Protein AF-A0A9D2Q4F7-F1 (afdb_monomer_lite)

Secondary structure (DSSP, 8-state):
-HHHHHHHHHHHHHHHHHHHTS--EEEEEEEETTEEEEEEEESSEEEEEETTTEEEEEETTEEEEEEETTT-S--EEGGG-

Sequence (81 aa):
MLFVVFLGIAVMCVIALLLVNSGQKVKRKISCPEGNFSVHGTKNRFVVKKGQRFVFVVENGQITSVKDRSASSKWIKYGDL

Radius of gyration: 19.46 Å; chains: 1; bounding box: 50×17×56 Å

Organism: NCBI:txid2838752

Foldseek 3Di:
DVVVVVVVVVVVVVVVVVVVPPFAWDWDWDQDPQAIWTWTDGPQWIWIDGPPAKIFIHGNNDTQWIGGPVPDPDIDGPVND

pLDDT: mean 87.62, std 8.8, range [58.75, 95.38]

Structure (mmCIF, N/CA/C/O backbone):
data_AF-A0A9D2Q4F7-F1
#
_entry.id   AF-A0A9D2Q4F7-F1
#
loop_
_atom_site.group_PDB
_atom_site.id
_atom_site.type_symbol
_atom_site.label_atom_id
_atom_site.label_alt_id
_atom_site.label_comp_id
_atom_site.label_asym_id
_atom_site.label_entity_id
_atom_site.label_seq_id
_atom_site.pdbx_PDB_ins_code
_atom_site.Cartn_x
_atom_site.Cartn_y
_atom_site.Cartn_z
_atom_site.occupancy
_atom_site.B_iso_or_equiv
_atom_site.auth_seq_id
_atom_site.auth_comp_id
_atom_site.auth_asym_id
_atom_site.auth_atom_id
_atom_site.pdbx_PDB_model_num
ATOM 1 N N . MET A 1 1 ? 29.819 4.007 -37.136 1.00 74.25 1 MET A N 1
ATOM 2 C CA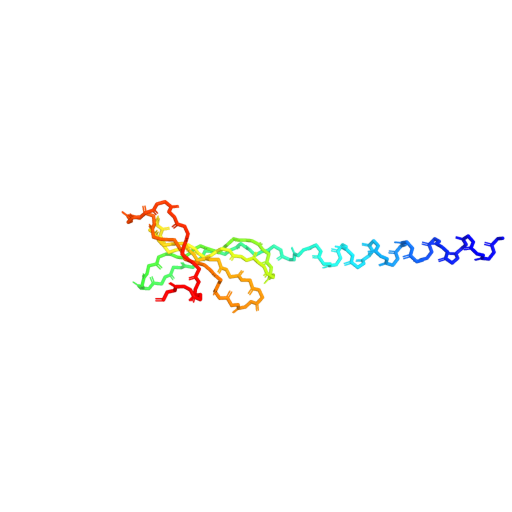 . MET A 1 1 ? 28.369 4.202 -37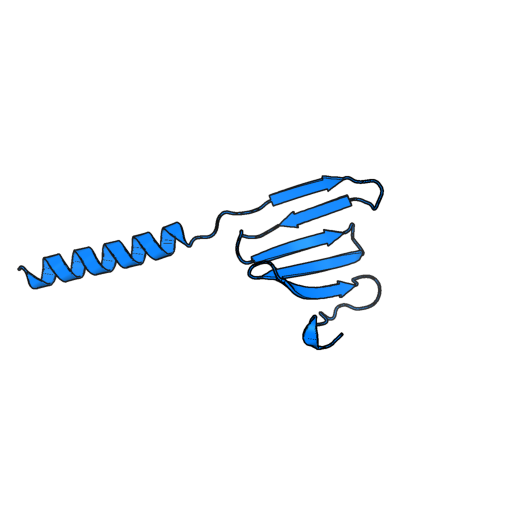.379 1.00 74.25 1 MET A CA 1
ATOM 3 C C . MET A 1 1 ? 27.507 3.106 -36.762 1.00 74.25 1 MET A C 1
ATOM 5 O O . MET A 1 1 ? 26.649 3.437 -35.961 1.00 74.25 1 MET A O 1
ATOM 9 N N . LEU A 1 2 ? 27.756 1.826 -37.050 1.00 84.44 2 LEU A N 1
ATOM 10 C CA . LEU A 1 2 ? 26.935 0.700 -36.569 1.00 84.44 2 LEU A CA 1
ATOM 11 C C . LEU A 1 2 ? 26.795 0.635 -35.029 1.00 84.44 2 LEU A C 1
ATOM 13 O O . LEU A 1 2 ? 25.700 0.457 -34.509 1.00 84.44 2 LEU A O 1
ATOM 17 N N . PHE A 1 3 ? 27.880 0.901 -34.297 1.00 86.25 3 PHE A N 1
ATOM 18 C CA . PHE A 1 3 ? 27.883 0.933 -32.827 1.00 86.25 3 PHE A CA 1
ATOM 19 C C . PHE A 1 3 ? 27.001 2.047 -32.230 1.00 86.25 3 PHE A C 1
ATOM 21 O O . PHE A 1 3 ? 26.352 1.851 -31.208 1.00 86.25 3 PHE A O 1
ATOM 28 N N . VAL A 1 4 ? 26.935 3.206 -32.895 1.00 88.38 4 VAL A N 1
ATOM 29 C CA . VAL A 1 4 ? 26.114 4.353 -32.463 1.00 88.38 4 VAL A CA 1
ATOM 30 C C . VAL A 1 4 ? 24.627 4.043 -32.643 1.00 88.38 4 VAL A C 1
ATOM 32 O O . VAL A 1 4 ? 23.814 4.389 -31.791 1.00 88.38 4 VAL A O 1
ATOM 35 N N . VAL A 1 5 ? 24.280 3.323 -33.714 1.00 91.56 5 VAL A N 1
ATOM 36 C CA . VAL A 1 5 ? 22.909 2.864 -33.973 1.00 91.56 5 VAL A CA 1
ATOM 37 C C . VAL A 1 5 ? 22.467 1.846 -32.916 1.00 91.56 5 VAL A C 1
ATOM 39 O O . VAL A 1 5 ? 21.387 1.991 -32.349 1.00 91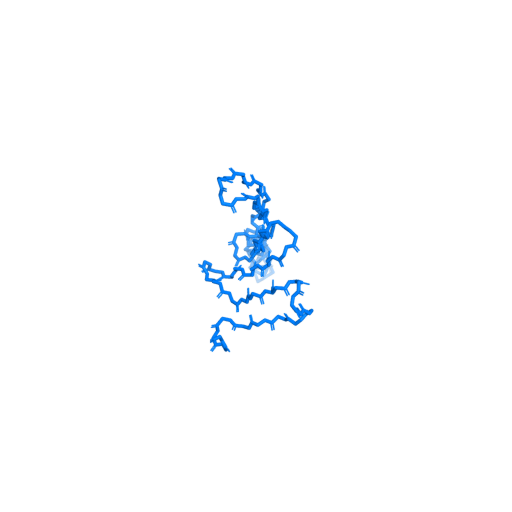.56 5 VAL A O 1
ATOM 42 N N . PHE A 1 6 ? 23.318 0.869 -32.580 1.00 92.62 6 PHE A N 1
ATOM 43 C CA . PHE A 1 6 ? 23.031 -0.100 -31.513 1.00 92.62 6 PHE A CA 1
ATOM 44 C C . PHE A 1 6 ? 22.846 0.564 -30.146 1.00 92.62 6 PHE A C 1
ATOM 46 O O . PHE A 1 6 ? 21.910 0.223 -29.422 1.00 92.62 6 PHE A O 1
ATOM 53 N N . LEU A 1 7 ? 23.695 1.540 -29.811 1.00 93.31 7 LEU A N 1
ATOM 54 C CA . LEU A 1 7 ? 23.579 2.287 -28.561 1.00 93.31 7 LEU A CA 1
ATOM 55 C C . LEU A 1 7 ? 22.251 3.058 -28.496 1.00 93.31 7 LEU A C 1
ATOM 57 O O . LEU A 1 7 ? 21.565 3.017 -27.477 1.00 93.31 7 LEU A O 1
ATOM 61 N N . GLY A 1 8 ? 21.849 3.698 -29.600 1.00 93.88 8 GLY A N 1
ATOM 62 C CA . GLY A 1 8 ? 20.568 4.401 -29.696 1.00 93.88 8 GLY A CA 1
ATOM 63 C C . GLY A 1 8 ? 19.363 3.480 -29.476 1.00 93.88 8 GLY A C 1
ATOM 64 O O . GLY A 1 8 ? 18.462 3.817 -28.710 1.00 93.88 8 GLY A O 1
ATOM 65 N N . ILE A 1 9 ? 19.371 2.288 -30.082 1.00 93.88 9 ILE A N 1
ATOM 66 C CA . ILE A 1 9 ? 18.299 1.293 -29.913 1.00 93.88 9 ILE A CA 1
ATOM 67 C C . ILE A 1 9 ? 18.241 0.791 -28.465 1.00 93.88 9 ILE A C 1
ATOM 69 O O . ILE A 1 9 ? 17.158 0.721 -27.886 1.00 93.88 9 ILE A O 1
ATOM 73 N N . ALA A 1 10 ? 19.389 0.488 -27.852 1.00 92.81 10 ALA A N 1
ATOM 74 C CA . ALA A 1 10 ? 19.444 0.021 -26.468 1.00 92.81 10 ALA A CA 1
ATOM 75 C C . ALA A 1 10 ? 18.864 1.058 -25.491 1.00 92.81 10 ALA A C 1
ATOM 77 O O . ALA A 1 10 ? 18.052 0.711 -24.632 1.00 92.81 10 ALA A O 1
ATOM 78 N N . VAL A 1 11 ? 19.215 2.337 -25.661 1.00 94.44 11 VAL A N 1
ATOM 79 C CA . VAL A 1 11 ? 18.676 3.435 -24.843 1.00 94.44 11 VAL A CA 1
ATOM 80 C C . VAL A 1 11 ? 17.162 3.566 -25.027 1.00 94.44 11 VAL A C 1
ATOM 82 O O . VAL A 1 11 ? 16.433 3.652 -24.039 1.00 94.44 11 VAL A O 1
ATOM 85 N N . MET A 1 12 ? 16.669 3.506 -26.267 1.00 92.81 12 MET A N 1
ATOM 86 C CA . MET A 1 12 ? 15.230 3.547 -26.551 1.00 92.81 12 MET A CA 1
ATOM 87 C C . MET A 1 12 ? 14.472 2.374 -25.913 1.00 92.81 12 MET A C 1
ATOM 89 O O . MET A 1 12 ? 13.402 2.582 -25.341 1.00 92.81 12 MET A O 1
ATOM 93 N N . CYS A 1 13 ? 15.036 1.161 -25.937 1.00 91.69 13 CYS A N 1
ATOM 94 C CA . CYS A 1 13 ? 14.457 -0.010 -25.273 1.00 91.69 13 CYS A CA 1
ATOM 95 C C . CYS A 1 13 ? 14.365 0.173 -23.752 1.00 91.69 13 CYS A C 1
ATOM 97 O O . CYS A 1 13 ? 13.327 -0.123 -23.160 1.00 91.69 13 CYS A O 1
ATOM 99 N N . VAL A 1 14 ? 15.416 0.695 -23.113 1.00 88.88 14 VAL A N 1
ATOM 100 C CA . VAL A 1 14 ? 15.412 0.963 -21.665 1.00 88.88 14 VAL A CA 1
ATOM 101 C C . VAL A 1 14 ? 14.352 2.008 -21.309 1.00 88.88 14 VAL A C 1
ATOM 103 O O . VAL A 1 14 ? 13.583 1.802 -20.371 1.00 88.88 14 VAL A O 1
ATOM 106 N N . ILE A 1 15 ? 14.249 3.093 -22.080 1.00 87.81 15 ILE A N 1
ATOM 107 C CA . ILE A 1 15 ? 13.229 4.132 -21.869 1.00 87.81 15 ILE A CA 1
ATOM 108 C C . ILE A 1 15 ? 11.818 3.550 -22.031 1.00 87.81 15 ILE A C 1
ATOM 110 O O . ILE A 1 15 ? 10.955 3.798 -21.189 1.00 87.81 15 ILE A O 1
ATOM 114 N N . ALA A 1 16 ? 11.582 2.739 -23.065 1.00 85.81 16 ALA A N 1
ATOM 115 C CA . ALA A 1 16 ? 10.292 2.092 -23.286 1.00 85.81 16 ALA A CA 1
ATOM 116 C C . ALA A 1 16 ? 9.904 1.170 -22.118 1.00 85.81 16 ALA A C 1
ATOM 118 O O . ALA A 1 16 ? 8.771 1.229 -21.640 1.00 85.81 16 ALA A O 1
ATOM 119 N N . LEU A 1 17 ? 10.848 0.377 -21.600 1.00 81.94 17 LEU A N 1
ATOM 120 C CA . LEU A 1 17 ? 10.621 -0.472 -20.428 1.00 81.94 17 LEU A CA 1
ATOM 121 C C . LEU A 1 17 ? 10.289 0.355 -19.181 1.00 81.94 17 LEU A C 1
ATOM 123 O O . LEU A 1 17 ? 9.342 0.027 -18.468 1.00 81.94 17 LEU A O 1
ATOM 127 N N . LEU A 1 18 ? 11.010 1.451 -18.935 1.00 75.31 18 LEU A N 1
ATOM 128 C CA . LEU A 1 18 ? 10.741 2.345 -17.805 1.00 75.31 18 LEU A CA 1
ATOM 129 C C . LEU A 1 18 ? 9.361 3.013 -17.906 1.00 75.31 18 LEU A C 1
ATOM 131 O O . LEU A 1 18 ? 8.676 3.153 -16.893 1.00 75.31 18 LEU A O 1
ATOM 135 N N . LEU A 1 19 ? 8.927 3.382 -19.114 1.00 70.88 19 LEU A N 1
ATOM 136 C CA . LEU A 1 19 ? 7.614 3.985 -19.359 1.00 70.88 19 LEU A CA 1
ATOM 137 C C . LEU A 1 19 ? 6.467 2.981 -19.213 1.00 70.88 19 LEU A C 1
ATOM 139 O O . LEU A 1 19 ? 5.461 3.302 -18.583 1.00 70.88 19 LEU A O 1
ATOM 143 N N . VAL A 1 20 ? 6.610 1.756 -19.723 1.00 68.25 20 VAL A N 1
ATOM 144 C CA . VAL A 1 20 ? 5.614 0.685 -19.524 1.00 68.25 20 VAL A CA 1
ATOM 145 C C . VAL A 1 20 ? 5.505 0.309 -18.044 1.00 68.25 20 VAL A C 1
ATOM 147 O O . VAL A 1 20 ? 4.414 0.031 -17.546 1.00 68.25 20 VAL A O 1
ATOM 150 N N . ASN A 1 21 ? 6.623 0.365 -17.318 1.00 64.31 21 ASN A N 1
ATOM 151 C CA . ASN A 1 21 ? 6.650 0.134 -15.879 1.00 64.31 21 ASN A CA 1
ATOM 152 C C . ASN A 1 21 ? 6.231 1.370 -15.061 1.00 64.31 21 ASN A C 1
ATOM 154 O O . ASN A 1 21 ? 6.095 1.272 -13.838 1.00 64.31 21 ASN A O 1
ATOM 158 N N . SER A 1 22 ? 5.995 2.525 -15.706 1.00 60.91 22 SER A N 1
ATOM 159 C CA . SER A 1 22 ? 5.394 3.697 -15.067 1.00 60.91 22 SER A CA 1
ATOM 160 C C . SER A 1 22 ? 3.947 3.340 -14.704 1.00 60.91 22 SER A C 1
ATOM 162 O O . SER A 1 22 ? 3.016 3.338 -15.508 1.00 60.91 22 SER A O 1
ATOM 164 N N . GLY A 1 23 ? 3.820 2.842 -13.474 1.00 63.56 23 GLY A N 1
ATOM 165 C CA . GLY A 1 23 ? 2.767 1.919 -13.087 1.00 63.56 23 GLY A CA 1
ATOM 166 C C . GLY A 1 23 ? 1.368 2.466 -13.311 1.00 63.56 23 GLY A C 1
ATOM 167 O O . GLY A 1 23 ? 1.054 3.593 -12.921 1.00 63.56 23 GLY A O 1
ATOM 168 N N . GLN A 1 24 ? 0.508 1.613 -13.873 1.00 75.38 24 GLN A N 1
ATOM 169 C CA . GLN A 1 24 ? -0.924 1.868 -13.978 1.00 75.38 24 GLN A CA 1
ATOM 170 C C . GLN A 1 24 ? -1.450 2.381 -12.639 1.00 75.38 24 GLN A C 1
ATOM 172 O O . GLN A 1 24 ? -1.403 1.680 -11.621 1.00 75.38 24 GLN A O 1
ATOM 177 N N . LYS A 1 25 ? -1.901 3.637 -12.641 1.00 84.81 25 LYS A N 1
ATOM 178 C CA . LYS A 1 25 ? -2.433 4.289 -11.450 1.00 84.81 25 LYS A CA 1
ATOM 179 C C . LYS A 1 25 ? -3.765 3.647 -11.097 1.00 84.81 25 LYS A C 1
ATOM 181 O O . LYS A 1 25 ? -4.652 3.523 -11.936 1.00 84.81 25 LYS A O 1
ATOM 186 N N . VAL A 1 26 ? -3.919 3.281 -9.834 1.00 86.75 26 VAL A N 1
ATOM 187 C CA . VAL A 1 26 ? -5.153 2.729 -9.289 1.00 86.75 26 VAL A CA 1
ATOM 188 C C . VAL A 1 26 ? -5.748 3.767 -8.350 1.00 86.75 26 VAL A C 1
ATOM 190 O O . VAL A 1 26 ? -5.144 4.143 -7.346 1.00 86.75 26 VAL A O 1
ATOM 193 N N . LYS A 1 27 ? -6.948 4.245 -8.684 1.00 92.88 27 LYS A N 1
ATOM 194 C CA . LYS A 1 27 ? -7.759 5.113 -7.827 1.00 92.88 27 LYS A CA 1
ATOM 195 C C . LYS A 1 27 ? -9.189 4.599 -7.837 1.00 92.88 27 LYS A C 1
ATOM 197 O O . LYS A 1 27 ? -9.888 4.739 -8.835 1.00 92.88 27 LYS A O 1
ATOM 202 N N . ARG A 1 28 ? -9.623 4.003 -6.730 1.00 93.56 28 ARG A N 1
ATOM 203 C CA . ARG A 1 28 ? -10.976 3.449 -6.575 1.00 93.56 28 ARG A CA 1
ATOM 204 C C . ARG A 1 28 ? -11.537 3.840 -5.214 1.00 93.56 28 ARG A C 1
ATOM 206 O O . ARG A 1 28 ? -10.798 3.942 -4.238 1.00 93.56 28 ARG A O 1
ATOM 213 N N . LYS A 1 29 ? -12.845 4.058 -5.152 1.00 94.44 29 LYS A N 1
ATOM 214 C CA . LYS A 1 29 ? -13.606 4.155 -3.904 1.00 94.44 29 LYS A CA 1
ATOM 215 C C . LYS A 1 29 ? -14.643 3.043 -3.930 1.00 94.44 29 LYS A C 1
ATOM 217 O O . LYS A 1 29 ? -15.253 2.826 -4.972 1.00 94.44 29 LYS A O 1
ATOM 222 N N . ILE A 1 30 ? -14.782 2.331 -2.823 1.00 94.19 30 ILE A N 1
ATOM 223 C CA . ILE A 1 30 ? -15.680 1.186 -2.676 1.00 94.19 30 ILE A CA 1
ATOM 224 C C . ILE A 1 30 ? -16.472 1.425 -1.394 1.00 94.19 30 ILE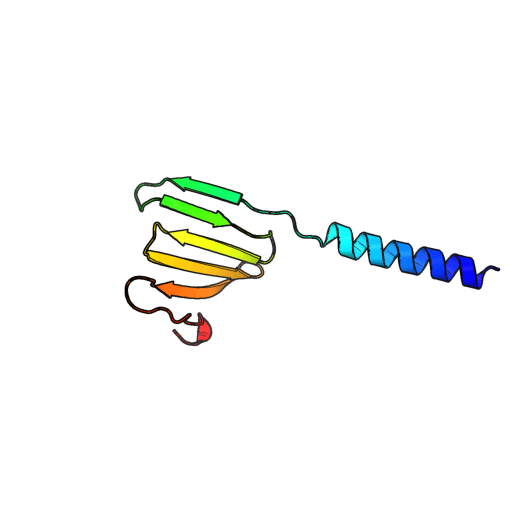 A C 1
ATOM 226 O O . ILE A 1 30 ? -15.888 1.778 -0.372 1.00 94.19 30 ILE A O 1
ATOM 230 N N . SER A 1 31 ? -17.789 1.276 -1.459 1.00 93.81 31 SER A N 1
ATOM 231 C CA . SER A 1 31 ? -18.674 1.350 -0.297 1.00 93.81 31 SER A CA 1
ATOM 232 C C . SER A 1 31 ? -19.331 -0.013 -0.127 1.00 93.81 31 SER A C 1
ATOM 234 O O . SER A 1 31 ? -19.844 -0.562 -1.101 1.00 93.81 31 SER A O 1
ATOM 236 N N . CYS A 1 32 ? -19.252 -0.575 1.074 1.00 91.88 32 CYS A N 1
ATOM 237 C CA . CYS A 1 32 ? -19.855 -1.856 1.430 1.00 91.88 32 CYS A CA 1
ATOM 238 C C . CYS A 1 32 ? -20.387 -1.801 2.878 1.00 91.88 32 CYS A C 1
ATOM 240 O O . CYS A 1 32 ? -20.107 -0.824 3.583 1.00 91.88 32 CYS A O 1
ATOM 242 N N . PRO A 1 33 ? -21.165 -2.799 3.342 1.00 93.19 33 PRO A N 1
ATOM 243 C CA . PRO A 1 33 ? -21.736 -2.807 4.695 1.00 93.19 33 PRO A CA 1
ATOM 244 C C . PRO A 1 33 ? -20.695 -2.647 5.816 1.00 93.19 33 PRO A C 1
ATOM 246 O O . PRO A 1 33 ? -20.969 -2.037 6.845 1.00 93.19 33 PRO A O 1
ATOM 249 N N . GLU A 1 34 ? -19.467 -3.122 5.602 1.00 88.50 34 GLU A N 1
ATOM 250 C CA . GLU A 1 34 ? -18.344 -3.015 6.540 1.00 88.50 34 GLU A CA 1
ATOM 251 C C . GLU A 1 34 ? -17.695 -1.618 6.563 1.00 88.50 34 GLU A C 1
ATOM 253 O O . GLU A 1 34 ? -16.774 -1.372 7.358 1.00 88.50 34 GLU A O 1
ATOM 258 N N . GLY A 1 35 ? -18.132 -0.714 5.681 1.00 90.56 35 GLY A N 1
ATOM 259 C CA . GLY A 1 35 ? -17.742 0.688 5.623 1.00 90.56 35 GLY A CA 1
ATOM 260 C C . GLY A 1 35 ? -17.206 1.146 4.264 1.00 90.56 35 GLY A C 1
ATOM 261 O O . GLY A 1 35 ? -17.325 0.491 3.231 1.00 90.56 35 GLY A O 1
ATOM 262 N N . ASN A 1 36 ? -16.585 2.326 4.271 1.00 94.38 36 ASN A N 1
ATOM 263 C CA . ASN A 1 36 ? -16.047 2.955 3.068 1.00 94.38 36 ASN A CA 1
ATOM 264 C C . ASN A 1 36 ? -14.548 2.697 2.922 1.00 94.38 36 ASN A C 1
ATOM 266 O O . ASN A 1 36 ? -13.762 2.975 3.832 1.00 94.38 36 ASN A O 1
ATOM 270 N N . PHE A 1 37 ? -14.152 2.256 1.734 1.00 95.12 37 PHE A N 1
ATOM 271 C CA . PHE A 1 37 ? -12.777 1.980 1.360 1.00 95.12 37 PHE A CA 1
ATOM 272 C C . PHE A 1 37 ? -12.320 2.912 0.241 1.00 95.12 37 PHE A C 1
ATOM 274 O O . PHE A 1 37 ? -13.047 3.196 -0.712 1.00 95.12 37 PHE A O 1
ATOM 281 N N . SER A 1 38 ? -11.080 3.384 0.330 1.00 95.19 38 SER A N 1
ATOM 282 C CA . SER A 1 38 ? -10.435 4.116 -0.761 1.00 95.19 38 SER A CA 1
ATOM 283 C C . SER A 1 38 ? -9.074 3.523 -1.078 1.00 95.19 38 SER A C 1
ATOM 285 O O . SER A 1 38 ? -8.263 3.300 -0.184 1.00 95.19 38 SER A O 1
ATOM 287 N N . VAL A 1 39 ? -8.843 3.272 -2.360 1.00 94.81 39 VAL A N 1
ATOM 288 C CA . VAL A 1 39 ? -7.614 2.703 -2.906 1.00 94.81 39 VAL A CA 1
ATOM 289 C C . VAL A 1 39 ? -6.907 3.780 -3.719 1.00 94.81 39 VAL A C 1
ATOM 291 O O . VAL A 1 39 ? -7.535 4.430 -4.563 1.00 94.81 39 VAL A O 1
ATOM 294 N N . HIS A 1 40 ? -5.618 3.991 -3.461 1.00 93.94 40 HIS A N 1
ATOM 295 C CA . HIS A 1 40 ? -4.807 4.974 -4.177 1.00 93.94 40 HIS A CA 1
ATOM 296 C C . HIS A 1 40 ? -3.362 4.502 -4.358 1.00 93.94 40 HIS A C 1
ATOM 298 O O . HIS A 1 40 ? -2.729 4.109 -3.382 1.00 93.94 40 HIS A O 1
ATOM 304 N N . GLY A 1 41 ? -2.821 4.585 -5.573 1.00 92.25 41 GLY A N 1
ATOM 305 C CA . GLY A 1 41 ? -1.415 4.282 -5.854 1.00 92.25 41 GLY A CA 1
ATOM 306 C C . GLY A 1 41 ? -1.210 3.748 -7.264 1.00 92.25 41 GLY A C 1
ATOM 307 O O . GLY A 1 41 ? -1.853 4.215 -8.202 1.00 92.25 41 GLY A O 1
ATOM 308 N N . THR A 1 42 ? -0.328 2.769 -7.411 1.00 90.81 42 THR A N 1
ATOM 309 C CA . THR A 1 42 ? -0.067 2.024 -8.646 1.00 90.81 42 THR A CA 1
ATOM 310 C C . THR A 1 42 ? -0.416 0.548 -8.464 1.00 90.81 42 THR A C 1
ATOM 312 O O . THR A 1 42 ? -0.576 0.075 -7.341 1.00 90.81 42 THR A O 1
ATOM 315 N N . LYS A 1 43 ? -0.512 -0.205 -9.563 1.00 86.44 43 LYS A N 1
ATOM 316 C CA . LYS A 1 43 ? -0.774 -1.654 -9.536 1.00 86.44 43 LYS A CA 1
ATOM 317 C C . LYS A 1 43 ? 0.191 -2.431 -8.625 1.00 86.44 43 LYS A C 1
ATOM 319 O O . LYS A 1 43 ? -0.240 -3.344 -7.930 1.00 86.44 43 LYS A O 1
ATOM 324 N N . ASN A 1 44 ? 1.464 -2.034 -8.595 1.00 88.81 44 ASN A N 1
ATOM 325 C CA . ASN A 1 44 ? 2.498 -2.709 -7.804 1.00 88.81 44 ASN A CA 1
ATOM 326 C C . ASN A 1 44 ? 2.580 -2.181 -6.369 1.00 88.81 44 ASN A C 1
ATOM 328 O O . ASN A 1 44 ? 3.096 -2.873 -5.501 1.00 88.81 44 ASN A O 1
ATOM 332 N N . ARG A 1 45 ? 2.096 -0.961 -6.107 1.00 92.25 45 ARG A N 1
ATOM 333 C CA . ARG A 1 45 ? 2.123 -0.351 -4.779 1.00 92.25 45 ARG A CA 1
ATOM 334 C C . ARG A 1 45 ? 0.944 0.584 -4.585 1.00 92.25 45 ARG A C 1
ATOM 336 O O . ARG A 1 45 ? 0.911 1.679 -5.149 1.00 92.25 45 ARG A O 1
ATOM 343 N N . PHE A 1 46 ? 0.006 0.196 -3.736 1.00 94.50 46 PHE A N 1
ATOM 344 C CA . PHE A 1 46 ? -1.162 1.010 -3.433 1.00 94.50 46 PHE A CA 1
ATOM 345 C C . PHE A 1 46 ? -1.499 1.011 -1.951 1.00 94.50 46 PHE A C 1
ATOM 347 O O . PHE A 1 46 ? -1.115 0.140 -1.180 1.00 94.50 46 PHE A O 1
ATOM 354 N N . VAL A 1 47 ? -2.235 2.039 -1.556 1.00 95.06 47 VAL A N 1
ATOM 355 C CA . VAL A 1 47 ? -2.708 2.236 -0.196 1.00 95.06 47 VAL A CA 1
ATOM 356 C C . VAL A 1 47 ? -4.209 2.016 -0.169 1.00 95.06 47 VAL A C 1
ATOM 358 O O . VAL A 1 47 ? -4.935 2.633 -0.951 1.00 95.06 47 VAL A O 1
ATOM 361 N N . VAL A 1 48 ? -4.672 1.183 0.757 1.00 95.38 48 VAL A N 1
ATOM 362 C CA . VAL A 1 48 ? -6.090 0.981 1.059 1.00 95.38 48 VAL A CA 1
ATOM 363 C C . VAL A 1 48 ? -6.406 1.698 2.365 1.00 95.38 48 VAL A C 1
ATOM 365 O O . VAL A 1 48 ? -5.763 1.463 3.381 1.00 95.38 48 VAL A O 1
ATOM 368 N N . LYS A 1 49 ? -7.391 2.591 2.365 1.00 94.75 49 LYS A N 1
ATOM 369 C CA . LYS A 1 49 ? -7.877 3.265 3.576 1.00 94.75 49 LYS A CA 1
ATOM 370 C C . LYS A 1 49 ? -9.284 2.790 3.881 1.00 94.75 49 LYS A C 1
ATOM 372 O O . LYS A 1 49 ? -10.133 2.892 2.998 1.00 94.75 49 LYS A O 1
ATOM 377 N N . LYS A 1 50 ? -9.534 2.347 5.114 1.00 93.00 50 LYS A N 1
ATOM 378 C CA . LYS A 1 50 ? -10.879 2.066 5.634 1.00 93.00 50 LYS A CA 1
ATOM 379 C C . LYS A 1 50 ? -11.324 3.250 6.491 1.00 93.00 50 LYS A C 1
ATOM 381 O O . LYS A 1 50 ? -10.836 3.444 7.608 1.00 93.00 50 LYS A O 1
ATOM 386 N N . GLY A 1 51 ? -12.214 4.071 5.940 1.00 88.00 51 GLY A N 1
ATOM 387 C CA . GLY A 1 51 ? -12.627 5.338 6.541 1.00 88.00 51 GLY A CA 1
ATOM 388 C C . GLY A 1 51 ? -11.434 6.254 6.840 1.00 88.00 51 GLY A C 1
ATOM 389 O O . GLY A 1 51 ? -10.529 6.408 6.016 1.00 88.00 51 GLY A O 1
ATOM 390 N N . GLN A 1 52 ? -11.430 6.859 8.032 1.00 86.12 52 GLN A N 1
ATOM 391 C CA . GLN A 1 52 ? -10.320 7.692 8.512 1.00 86.12 52 GLN A CA 1
ATOM 392 C C . GLN A 1 52 ? -9.364 6.979 9.474 1.00 86.12 52 GLN A C 1
ATOM 394 O O . GLN A 1 52 ? -8.326 7.548 9.806 1.00 86.12 52 GLN A O 1
ATOM 399 N N . ARG A 1 53 ? -9.683 5.751 9.898 1.00 89.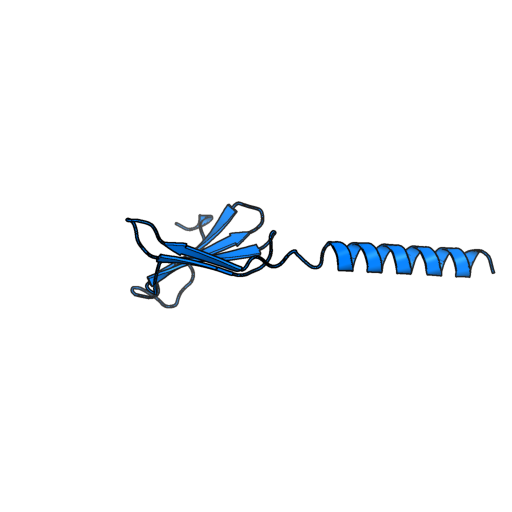88 53 ARG A N 1
ATOM 400 C CA . ARG A 1 53 ? -8.961 5.053 10.966 1.00 89.88 53 ARG A CA 1
ATOM 401 C C . ARG A 1 53 ? -7.808 4.211 10.435 1.00 89.88 53 ARG A C 1
ATOM 403 O O . ARG A 1 53 ? -6.657 4.475 10.767 1.00 89.88 53 ARG A O 1
ATOM 410 N N . PHE A 1 54 ? -8.103 3.234 9.582 1.00 91.81 54 PHE A N 1
ATOM 411 C CA . PHE A 1 54 ? -7.102 2.261 9.151 1.00 91.81 54 PHE A CA 1
ATOM 412 C C . PHE A 1 54 ? -6.530 2.595 7.783 1.00 91.81 54 PHE A C 1
ATOM 414 O O . PHE A 1 54 ? -7.257 2.959 6.852 1.00 91.81 54 PHE A O 1
ATOM 421 N N . VAL A 1 55 ? -5.219 2.425 7.659 1.00 94.25 55 VAL A N 1
ATOM 422 C CA . VAL A 1 55 ? -4.483 2.546 6.406 1.00 94.25 55 VAL A CA 1
ATOM 423 C C . VAL A 1 55 ? -3.597 1.323 6.233 1.00 94.25 55 VAL A C 1
ATOM 425 O O . VAL A 1 55 ? -2.824 0.998 7.123 1.00 94.25 55 VAL A O 1
ATOM 428 N N . PHE A 1 56 ? -3.687 0.687 5.075 1.00 94.69 56 PHE A N 1
ATOM 429 C CA . PHE A 1 56 ? -2.912 -0.488 4.698 1.00 94.69 56 PHE A CA 1
ATOM 430 C C . PHE A 1 56 ? -2.067 -0.151 3.474 1.00 94.69 56 PHE A C 1
ATOM 432 O O . PHE A 1 56 ? -2.577 0.455 2.529 1.00 94.69 56 PHE A O 1
ATOM 439 N N . VAL A 1 57 ? -0.795 -0.537 3.477 1.00 94.94 57 VAL A N 1
ATOM 440 C CA . VAL A 1 57 ? 0.066 -0.496 2.289 1.00 94.94 57 VAL A CA 1
ATOM 441 C C . VAL A 1 57 ? 0.117 -1.892 1.700 1.00 94.94 57 VAL A C 1
ATOM 443 O O . VAL A 1 57 ? 0.410 -2.854 2.408 1.00 94.94 57 VAL A O 1
ATOM 446 N N . VAL A 1 58 ? -0.168 -1.979 0.407 1.00 93.62 58 VAL A N 1
ATOM 447 C CA . VAL A 1 58 ? -0.086 -3.204 -0.377 1.00 93.62 58 VAL A CA 1
ATOM 448 C C . VAL A 1 58 ? 1.005 -3.029 -1.420 1.00 93.62 58 VAL A C 1
ATOM 450 O O . VAL A 1 58 ? 0.957 -2.088 -2.215 1.00 93.62 58 VAL A O 1
ATOM 453 N N . GLU A 1 59 ? 1.976 -3.933 -1.425 1.00 92.50 59 GLU A N 1
ATOM 454 C CA . GLU A 1 59 ? 3.053 -3.997 -2.410 1.00 92.50 59 GLU A CA 1
ATOM 455 C C . GLU A 1 59 ? 3.065 -5.391 -3.038 1.00 92.50 59 GLU A C 1
ATOM 457 O O . GLU A 1 59 ? 3.022 -6.397 -2.337 1.00 92.50 59 GLU A O 1
ATOM 462 N N . ASN A 1 60 ? 3.063 -5.453 -4.371 1.00 89.94 60 ASN A N 1
ATOM 463 C CA . ASN A 1 60 ? 3.071 -6.692 -5.158 1.00 89.94 60 ASN A CA 1
ATOM 464 C C . ASN A 1 60 ? 2.015 -7.729 -4.716 1.00 89.94 60 ASN A C 1
ATOM 466 O O . ASN A 1 60 ? 2.264 -8.930 -4.722 1.00 89.94 60 ASN A O 1
ATOM 470 N N . GLY A 1 61 ? 0.826 -7.258 -4.326 1.00 88.31 61 GLY A N 1
ATOM 471 C CA . GLY A 1 61 ? -0.289 -8.108 -3.892 1.00 88.31 61 GLY A CA 1
ATOM 472 C C . GLY A 1 61 ? -0.271 -8.516 -2.415 1.00 88.31 61 GLY A C 1
ATOM 473 O O . GLY A 1 61 ? -1.202 -9.185 -1.980 1.00 88.31 61 GLY A O 1
ATOM 474 N N . GLN A 1 62 ? 0.723 -8.090 -1.633 1.00 92.62 62 GLN A N 1
ATOM 475 C CA . GLN A 1 62 ? 0.835 -8.403 -0.206 1.00 92.62 62 GLN A CA 1
ATOM 476 C C . GLN A 1 62 ? 0.707 -7.1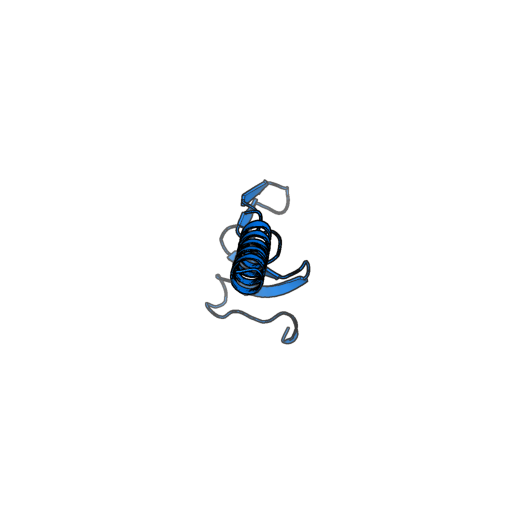52 0.663 1.00 92.62 62 GLN A C 1
ATOM 478 O O . GLN A 1 62 ? 1.198 -6.083 0.302 1.00 92.62 62 GLN A O 1
ATOM 483 N N . ILE A 1 63 ? 0.065 -7.280 1.827 1.00 93.44 63 ILE A N 1
ATOM 484 C CA . ILE A 1 63 ? 0.012 -6.201 2.821 1.00 93.44 63 ILE A CA 1
ATOM 485 C C . ILE A 1 63 ? 1.376 -6.125 3.508 1.00 93.44 63 ILE A C 1
ATOM 487 O O . ILE A 1 63 ? 1.777 -7.059 4.192 1.00 93.44 63 ILE A O 1
ATOM 491 N N . THR A 1 64 ? 2.085 -5.010 3.351 1.00 93.81 64 THR A N 1
ATOM 492 C CA . THR A 1 64 ? 3.415 -4.822 3.952 1.00 93.81 64 THR A CA 1
ATOM 493 C C . THR A 1 64 ? 3.360 -4.060 5.265 1.00 93.81 64 THR A C 1
ATOM 495 O O . THR A 1 64 ? 4.191 -4.273 6.148 1.00 93.81 64 THR A O 1
ATOM 498 N N . SER A 1 65 ? 2.388 -3.159 5.415 1.00 93.75 65 SER A N 1
ATOM 499 C CA . SER A 1 65 ? 2.235 -2.371 6.635 1.00 93.75 65 SER A CA 1
ATOM 500 C C . SER A 1 65 ? 0.805 -1.911 6.873 1.00 93.75 65 SER A C 1
ATOM 502 O O . SER A 1 65 ? 0.014 -1.721 5.945 1.00 93.75 65 SER A O 1
ATOM 504 N N . VAL A 1 66 ? 0.496 -1.701 8.149 1.00 93.50 66 VAL A N 1
ATOM 505 C CA . VAL A 1 66 ? -0.769 -1.163 8.636 1.00 93.50 66 VAL A CA 1
ATOM 506 C C . VAL A 1 66 ? -0.514 0.032 9.548 1.00 93.50 66 VAL A C 1
ATOM 508 O O . VAL A 1 66 ? 0.502 0.126 10.235 1.00 93.50 66 VAL A O 1
ATOM 511 N N . LYS A 1 67 ? -1.453 0.970 9.555 1.00 92.50 67 LYS A N 1
ATOM 512 C CA . LYS A 1 67 ? -1.487 2.101 10.474 1.00 92.50 67 LYS A CA 1
ATOM 513 C C . LYS A 1 67 ? -2.906 2.297 10.985 1.00 92.50 67 LYS A C 1
ATOM 515 O O . LYS A 1 67 ? -3.815 2.554 10.193 1.00 92.50 67 LYS A O 1
ATOM 520 N N . ASP A 1 68 ? -3.075 2.222 12.303 1.00 92.06 68 ASP A N 1
ATOM 521 C CA . ASP A 1 68 ? -4.282 2.684 12.991 1.00 92.06 68 ASP A CA 1
ATOM 522 C C . ASP A 1 68 ? -4.072 4.131 13.443 1.00 92.06 68 ASP A C 1
ATOM 524 O O . ASP A 1 68 ? -3.415 4.400 14.447 1.00 92.06 68 ASP A O 1
ATOM 528 N N . ARG A 1 69 ? -4.660 5.071 12.701 1.00 87.44 69 ARG A N 1
ATOM 529 C CA . ARG A 1 69 ? -4.570 6.511 12.971 1.00 87.44 69 ARG A CA 1
ATOM 530 C C . ARG A 1 69 ? -5.223 6.927 14.286 1.00 87.44 69 ARG A C 1
ATOM 532 O O . ARG A 1 69 ? -4.926 8.019 14.753 1.00 87.44 69 ARG A O 1
ATOM 539 N N . SER A 1 70 ? -6.106 6.102 14.850 1.00 84.88 70 SER A N 1
ATOM 540 C CA . SER A 1 70 ? -6.748 6.384 16.135 1.00 84.88 70 SER A CA 1
ATOM 541 C C . SER A 1 70 ? -5.861 6.015 17.321 1.00 84.88 70 SER A C 1
ATOM 543 O O . SER A 1 70 ? -6.011 6.611 18.381 1.00 84.88 70 SER A O 1
ATOM 545 N N . ALA A 1 71 ? -4.977 5.027 17.159 1.00 81.88 71 ALA A N 1
ATOM 546 C CA . ALA A 1 71 ? -4.139 4.510 18.240 1.00 81.88 71 ALA A CA 1
ATOM 547 C C . ALA A 1 71 ? -2.715 5.079 18.200 1.00 81.88 71 ALA A C 1
ATOM 549 O O . ALA A 1 71 ? -2.122 5.352 19.240 1.00 81.88 71 ALA A O 1
ATOM 550 N N . SER A 1 72 ? -2.137 5.259 17.007 1.00 76.81 72 SER A N 1
ATOM 551 C CA . SER A 1 72 ? -0.773 5.767 16.873 1.00 76.81 72 SER A CA 1
ATOM 552 C C . SER A 1 72 ? -0.495 6.374 15.498 1.00 76.81 72 SER A C 1
ATOM 554 O O . SER A 1 72 ? -1.078 6.020 14.474 1.00 76.81 72 SER A O 1
ATOM 556 N N . SER A 1 73 ? 0.478 7.280 15.439 1.00 78.31 73 SER A N 1
ATOM 557 C CA . SER A 1 73 ? 1.009 7.780 14.171 1.00 78.31 73 SER A CA 1
ATOM 558 C C . SER A 1 73 ? 1.998 6.806 13.510 1.00 78.31 73 SER A C 1
ATOM 560 O O . SER A 1 73 ? 2.346 7.019 12.341 1.00 78.31 73 SER A O 1
ATOM 562 N N . LYS A 1 74 ? 2.423 5.745 14.211 1.00 87.81 74 LYS A N 1
ATOM 563 C CA . LYS A 1 74 ? 3.413 4.773 13.729 1.00 87.81 74 LYS A CA 1
ATOM 564 C C . LYS A 1 74 ? 2.822 3.786 12.718 1.00 87.81 74 LYS A C 1
ATOM 566 O O . LYS A 1 74 ? 1.653 3.415 12.786 1.00 87.81 74 LYS A O 1
ATOM 571 N N . TRP A 1 75 ? 3.659 3.381 11.769 1.00 88.75 75 TRP A N 1
ATOM 572 C CA . TRP A 1 75 ? 3.385 2.265 10.869 1.00 88.75 75 TRP A CA 1
ATOM 573 C C . TRP A 1 75 ? 3.890 0.977 11.505 1.00 88.75 75 TRP A C 1
ATOM 575 O O . TRP A 1 75 ? 5.014 0.948 12.002 1.00 88.75 75 TRP A O 1
ATOM 585 N N . ILE A 1 76 ? 3.072 -0.067 11.463 1.00 90.25 76 ILE A N 1
ATOM 586 C CA . ILE A 1 76 ? 3.416 -1.406 11.934 1.00 90.25 76 ILE A CA 1
ATOM 587 C C . ILE A 1 76 ? 3.602 -2.273 10.690 1.00 90.25 76 ILE A C 1
ATOM 589 O O . ILE A 1 76 ? 2.733 -2.288 9.813 1.00 90.25 76 ILE A O 1
ATOM 593 N N . LYS A 1 77 ? 4.753 -2.937 10.561 1.00 89.81 77 LYS A N 1
ATOM 594 C CA . LYS A 1 77 ? 4.996 -3.860 9.448 1.00 89.81 77 LYS A CA 1
ATOM 595 C C . LYS A 1 77 ? 4.260 -5.163 9.708 1.00 89.81 77 LYS A C 1
ATOM 597 O O . LYS A 1 77 ? 4.179 -5.603 10.845 1.00 89.81 77 LYS A O 1
ATOM 602 N N . TYR A 1 78 ? 3.754 -5.788 8.651 1.00 80.12 78 TYR A N 1
ATOM 603 C CA . TYR A 1 78 ? 2.953 -7.002 8.801 1.00 80.12 78 TYR A CA 1
ATOM 604 C C . TYR A 1 78 ? 3.756 -8.193 9.351 1.00 80.12 78 TYR A C 1
ATOM 606 O O . TYR A 1 78 ? 3.188 -9.043 10.015 1.00 80.12 78 TYR A O 1
ATOM 614 N N . GLY A 1 79 ? 5.074 -8.232 9.119 1.00 75.19 79 GLY A N 1
ATOM 615 C CA . GLY A 1 79 ? 5.959 -9.250 9.704 1.00 75.19 79 GLY A CA 1
ATOM 616 C C . GLY A 1 79 ? 6.318 -9.030 11.179 1.00 75.19 79 GLY A C 1
ATOM 617 O O . GLY A 1 79 ? 6.894 -9.927 11.778 1.00 75.19 79 GLY A O 1
ATOM 618 N N . ASP A 1 80 ? 5.982 -7.864 11.741 1.00 67.00 80 ASP A N 1
ATOM 619 C CA . ASP A 1 80 ? 6.236 -7.504 13.145 1.00 67.00 80 ASP A CA 1
ATOM 620 C C . ASP A 1 80 ? 4.929 -7.467 13.979 1.00 67.00 80 ASP A C 1
ATOM 622 O O . ASP A 1 80 ? 4.949 -7.010 15.124 1.00 67.00 80 ASP A O 1
ATOM 626 N N . LEU A 1 81 ? 3.790 -7.863 13.384 1.00 58.75 81 LEU A N 1
ATOM 627 C CA . LEU A 1 81 ? 2.485 -8.031 14.048 1.00 58.75 81 LEU A CA 1
ATOM 628 C C . LEU A 1 81 ? 2.390 -9.413 14.697 1.00 58.75 81 LEU A C 1
ATOM 630 O O . LEU A 1 81 ? 1.817 -9.468 15.807 1.00 58.75 81 LEU A O 1
#